Protein AF-X1MWF2-F1 (afdb_monomer_lite)

Foldseek 3Di:
DDDPDDDDDPDPLLQDAWDWDDDPQFIKIKGFQLQDDDPQWDDDAQGITIHTDRDPVVVVVVVVVRVNSNVVSVVCVVVVHDNHPNGHRDDPPPPDDDD

Organism: NCBI:txid412755

Radius of gyration: 17.35 Å; chains: 1; bounding box: 39×50×50 Å

Sequence (99 aa):
MLNRKRYTSYYSPQRVFTYLRMQKTGIRVLIFNNGKKMDGVRNQQPKWGIFRISSEKDLNQSENIWKRSLELIRESIRNNENTGWYAKIEEEEIEGNSD

Structure (mmCIF, N/CA/C/O backbone):
data_AF-X1MWF2-F1
#
_entry.id   AF-X1MWF2-F1
#
loop_
_atom_site.group_PDB
_atom_site.id
_atom_site.type_symbol
_atom_site.label_atom_id
_atom_site.label_alt_id
_atom_site.label_comp_id
_atom_site.label_asym_id
_atom_site.label_entity_id
_atom_site.label_seq_id
_atom_site.pdbx_PDB_ins_code
_atom_site.Cartn_x
_atom_site.Cartn_y
_atom_site.Cartn_z
_atom_site.occupancy
_atom_site.B_iso_or_equiv
_atom_site.auth_seq_id
_atom_site.auth_comp_id
_atom_site.auth_asym_id
_atom_site.auth_atom_id
_atom_site.pdbx_PDB_model_num
ATOM 1 N N . MET A 1 1 ? 19.719 -30.604 22.598 1.00 39.72 1 MET A N 1
ATOM 2 C CA . MET A 1 1 ? 19.449 -30.573 21.142 1.00 39.72 1 MET A CA 1
ATOM 3 C C . MET A 1 1 ? 18.369 -29.535 20.861 1.00 39.72 1 MET A C 1
ATOM 5 O O . MET A 1 1 ? 17.242 -29.735 21.290 1.00 39.72 1 MET A O 1
ATOM 9 N N . LEU A 1 2 ? 18.696 -28.411 20.209 1.00 44.47 2 LEU A N 1
ATOM 10 C CA . LEU A 1 2 ? 17.683 -27.437 19.780 1.00 44.47 2 LEU A CA 1
ATOM 11 C C . LEU A 1 2 ? 17.036 -27.905 18.473 1.00 44.47 2 LEU A C 1
ATOM 13 O O . LEU A 1 2 ? 17.708 -28.047 17.452 1.00 44.47 2 LEU A O 1
ATOM 17 N N . ASN A 1 3 ? 15.725 -28.113 18.513 1.00 53.81 3 ASN A N 1
ATOM 18 C CA . ASN A 1 3 ? 14.911 -28.475 17.362 1.00 53.81 3 ASN A CA 1
ATOM 19 C C . ASN A 1 3 ? 14.779 -27.249 16.430 1.00 53.81 3 ASN A C 1
ATOM 21 O O . ASN A 1 3 ? 13.910 -26.397 16.625 1.00 53.81 3 ASN A O 1
ATOM 25 N N . ARG A 1 4 ? 15.686 -27.101 15.450 1.00 53.22 4 ARG A N 1
ATOM 26 C CA . ARG A 1 4 ? 15.603 -26.045 14.425 1.00 53.22 4 ARG A CA 1
ATOM 27 C C . ARG A 1 4 ? 14.427 -26.349 13.494 1.00 53.22 4 ARG A C 1
ATOM 29 O O . ARG A 1 4 ? 14.580 -27.079 12.517 1.00 53.22 4 ARG A O 1
ATOM 36 N N . LYS A 1 5 ? 13.259 -25.761 13.768 1.00 54.38 5 LYS A N 1
ATOM 37 C CA . LYS A 1 5 ? 12.175 -25.677 12.780 1.00 54.38 5 LYS A CA 1
ATOM 38 C C . LYS A 1 5 ? 12.706 -24.916 11.560 1.00 54.38 5 LYS A C 1
ATOM 40 O O . LYS A 1 5 ? 12.992 -23.726 11.658 1.00 54.38 5 LYS A O 1
ATOM 45 N N . ARG A 1 6 ? 12.878 -25.601 10.426 1.00 52.25 6 ARG A N 1
ATOM 46 C CA . ARG A 1 6 ? 13.172 -24.947 9.144 1.00 52.25 6 ARG A CA 1
ATOM 47 C C . ARG A 1 6 ? 11.875 -24.311 8.654 1.00 52.25 6 ARG A C 1
ATOM 49 O O . ARG A 1 6 ? 10.944 -25.024 8.301 1.00 52.25 6 ARG A O 1
ATOM 56 N N . TYR A 1 7 ? 11.805 -22.986 8.679 1.00 48.12 7 TYR A N 1
ATOM 57 C CA . TYR A 1 7 ? 10.757 -22.249 7.984 1.00 48.12 7 TYR A CA 1
ATOM 58 C C . TYR A 1 7 ? 11.231 -21.987 6.556 1.00 48.12 7 TYR A C 1
ATOM 60 O O . TYR A 1 7 ? 12.209 -21.273 6.354 1.00 48.12 7 TYR A O 1
ATOM 68 N N . THR A 1 8 ? 10.539 -22.560 5.575 1.00 39.06 8 THR A N 1
ATOM 69 C CA . THR A 1 8 ? 10.631 -22.111 4.184 1.00 39.06 8 THR A CA 1
ATOM 70 C C . THR A 1 8 ? 9.508 -21.108 3.971 1.00 39.06 8 THR A C 1
ATOM 72 O O . THR A 1 8 ? 8.359 -21.488 3.761 1.00 39.06 8 THR A O 1
ATOM 75 N N . SER A 1 9 ? 9.810 -19.817 4.084 1.00 47.25 9 SER A N 1
ATOM 76 C CA . SER A 1 9 ? 8.894 -18.760 3.666 1.00 47.25 9 SER A CA 1
ATOM 77 C C . SER A 1 9 ? 9.142 -18.442 2.194 1.00 47.25 9 SER A C 1
ATOM 79 O O . SER A 1 9 ? 10.187 -17.907 1.831 1.00 47.25 9 SER A O 1
ATOM 81 N N . TYR A 1 10 ? 8.164 -18.740 1.337 1.00 38.78 10 TYR A N 1
ATOM 82 C CA . TYR A 1 10 ? 8.119 -18.197 -0.020 1.00 38.78 10 TYR A CA 1
ATOM 83 C C . TYR A 1 10 ? 7.698 -16.727 0.065 1.00 38.78 10 TYR A C 1
ATOM 85 O O . TYR A 1 10 ? 6.526 -16.380 -0.045 1.00 38.78 10 TYR A O 1
ATOM 93 N N . TYR A 1 11 ? 8.665 -15.854 0.332 1.00 54.66 11 TYR A N 1
ATOM 94 C CA . TYR A 1 11 ? 8.487 -14.413 0.243 1.00 54.66 11 TYR A CA 1
ATOM 95 C C . TYR A 1 11 ? 8.845 -13.990 -1.181 1.00 54.66 11 TYR A C 1
ATOM 97 O O . TYR A 1 11 ? 10.010 -14.026 -1.566 1.00 54.66 11 TYR A O 1
ATOM 105 N N . SER A 1 12 ? 7.841 -13.636 -1.984 1.00 54.59 12 SER A N 1
ATOM 106 C CA . SER A 1 12 ? 8.058 -12.963 -3.266 1.00 54.59 12 SER A CA 1
ATOM 107 C C . SER A 1 12 ? 7.917 -11.459 -3.022 1.00 54.59 12 SER A C 1
ATOM 109 O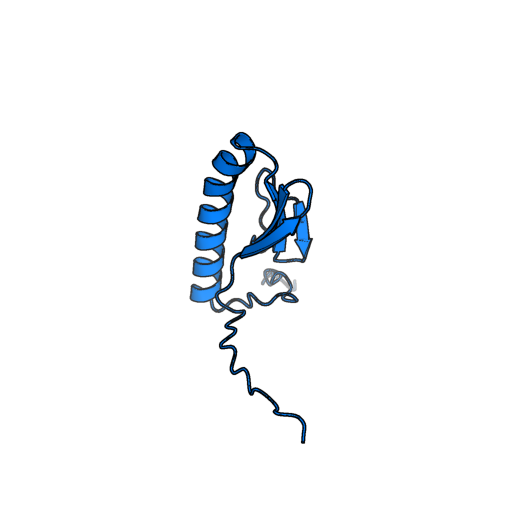 O . SER A 1 12 ? 6.799 -10.946 -3.111 1.00 54.59 12 SER A O 1
ATOM 111 N N . PRO A 1 13 ? 9.007 -10.731 -2.692 1.00 59.25 13 PRO A N 1
ATOM 112 C CA . PRO A 1 13 ? 8.951 -9.277 -2.510 1.00 59.25 13 PRO A CA 1
ATOM 113 C C . PRO A 1 13 ? 8.385 -8.580 -3.746 1.00 59.25 13 PRO A C 1
ATOM 115 O O . PRO A 1 13 ? 7.802 -7.511 -3.623 1.00 59.25 13 PRO A O 1
ATOM 118 N N . GLN A 1 14 ? 8.490 -9.226 -4.912 1.00 59.66 14 GLN A N 1
ATOM 119 C CA . GLN A 1 14 ? 7.992 -8.707 -6.174 1.00 59.66 14 GLN A CA 1
ATOM 120 C C . GLN A 1 14 ? 6.468 -8.543 -6.233 1.00 59.66 14 GLN A C 1
ATOM 122 O O . GLN A 1 14 ? 5.979 -7.784 -7.061 1.00 59.66 14 GLN A O 1
ATOM 127 N N . ARG A 1 15 ? 5.711 -9.256 -5.386 1.00 72.88 15 ARG A N 1
ATOM 128 C CA . ARG A 1 15 ? 4.239 -9.317 -5.451 1.00 72.88 15 ARG A CA 1
ATOM 129 C C . ARG A 1 15 ? 3.538 -8.758 -4.218 1.00 72.88 15 ARG A C 1
ATOM 131 O O . ARG A 1 15 ? 2.310 -8.795 -4.149 1.00 72.88 15 ARG A O 1
ATOM 138 N N . VAL A 1 16 ? 4.290 -8.265 -3.237 1.00 84.44 16 VAL A N 1
ATOM 139 C CA . VAL A 1 16 ? 3.690 -7.676 -2.040 1.00 84.44 16 VAL A CA 1
ATOM 140 C C . VAL A 1 16 ? 3.334 -6.227 -2.322 1.00 84.44 16 VAL A C 1
ATOM 142 O O . VAL A 1 16 ? 4.192 -5.440 -2.695 1.00 84.44 16 VAL A O 1
ATOM 145 N N . PHE A 1 17 ? 2.075 -5.867 -2.088 1.00 89.19 17 PHE A N 1
ATOM 146 C CA . PHE A 1 17 ? 1.606 -4.488 -2.222 1.00 89.19 17 PHE A CA 1
ATOM 147 C C . PHE A 1 17 ? 1.190 -3.867 -0.889 1.00 89.19 17 PHE A C 1
ATOM 149 O O . PHE A 1 17 ? 1.018 -2.658 -0.814 1.00 89.19 17 PHE A O 1
ATOM 156 N N . THR A 1 18 ? 1.057 -4.647 0.190 1.00 92.69 18 THR A N 1
ATOM 157 C CA . THR A 1 18 ? 0.693 -4.103 1.503 1.00 92.69 18 THR A CA 1
ATOM 158 C C . THR A 1 18 ? 1.227 -4.934 2.673 1.00 92.69 18 THR A C 1
ATOM 160 O O . THR A 1 18 ? 1.349 -6.153 2.575 1.00 92.69 18 THR A O 1
ATOM 163 N N . TYR A 1 19 ? 1.515 -4.269 3.796 1.00 92.44 19 TYR A N 1
ATOM 164 C CA . TYR A 1 19 ? 1.754 -4.886 5.100 1.00 92.44 19 TYR A CA 1
ATOM 165 C C . TYR A 1 19 ? 0.870 -4.234 6.154 1.00 92.44 19 TYR A C 1
ATOM 167 O O . TYR A 1 19 ? 0.781 -3.006 6.237 1.00 92.44 19 TYR A O 1
ATOM 175 N N . LEU A 1 20 ? 0.287 -5.062 7.016 1.00 93.44 20 LEU A N 1
ATOM 176 C CA . LEU A 1 20 ? -0.551 -4.627 8.126 1.00 93.44 20 LEU A CA 1
ATOM 177 C C . LEU A 1 20 ? 0.191 -4.843 9.441 1.00 93.44 20 LEU A C 1
ATOM 179 O O . LEU A 1 20 ? 0.685 -5.935 9.720 1.00 93.44 20 LEU A O 1
ATOM 183 N N . ARG A 1 21 ? 0.247 -3.806 10.274 1.00 93.38 21 ARG A N 1
ATOM 184 C CA . ARG A 1 21 ? 0.731 -3.905 11.651 1.00 93.38 21 ARG A CA 1
ATOM 185 C C . ARG A 1 21 ? -0.357 -3.430 12.601 1.00 93.38 21 ARG A C 1
ATOM 187 O O . ARG A 1 21 ? -0.633 -2.233 12.677 1.00 93.38 21 ARG A O 1
ATOM 194 N N . MET A 1 22 ? -0.923 -4.365 13.357 1.00 94.31 22 MET A N 1
ATOM 195 C CA . MET A 1 22 ? -1.854 -4.062 14.445 1.00 94.31 22 MET A CA 1
ATOM 196 C C . MET A 1 22 ? -1.136 -3.263 15.541 1.00 94.31 22 MET A C 1
ATOM 198 O O . MET A 1 22 ? -0.001 -3.572 15.914 1.00 94.31 22 MET A O 1
ATOM 202 N N . GLN A 1 23 ? -1.782 -2.221 16.054 1.00 92.81 23 GLN A N 1
ATOM 203 C CA . GLN A 1 23 ? -1.304 -1.388 17.155 1.00 92.81 23 GLN A CA 1
ATOM 204 C C . GLN A 1 23 ? -2.455 -1.116 18.131 1.00 92.81 23 GLN A C 1
ATOM 206 O O . GLN A 1 23 ? -3.622 -1.255 17.778 1.00 92.81 23 GLN A O 1
ATOM 211 N N . LYS A 1 24 ? -2.133 -0.681 19.358 1.00 92.50 24 LYS A N 1
ATOM 212 C CA . LYS A 1 24 ? -3.134 -0.414 20.412 1.00 92.50 24 LYS A CA 1
ATOM 213 C C . LYS A 1 24 ? -4.271 0.512 19.961 1.00 92.50 24 LYS A C 1
ATOM 215 O O . LYS A 1 24 ? -5.39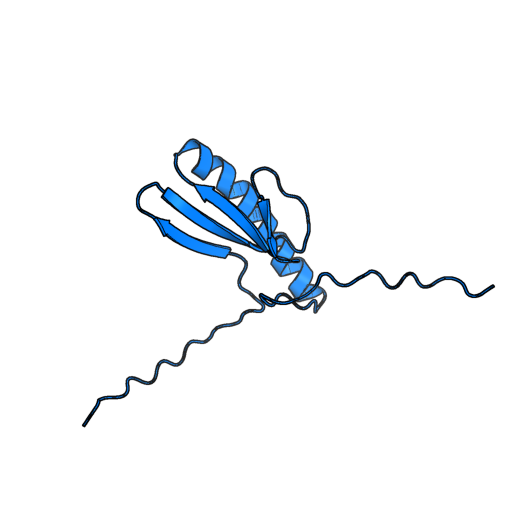2 0.361 20.416 1.00 92.50 24 LYS A O 1
ATOM 220 N N . THR A 1 25 ? -3.972 1.468 19.087 1.00 93.38 25 THR A N 1
ATOM 221 C CA . THR A 1 25 ? -4.901 2.521 18.655 1.00 93.38 25 THR A CA 1
ATOM 222 C C . THR A 1 25 ? -5.332 2.375 17.191 1.00 93.38 25 THR A C 1
ATOM 224 O O . THR A 1 25 ? -5.636 3.380 16.554 1.00 93.38 25 THR A O 1
ATOM 227 N N . GLY A 1 26 ? -5.206 1.191 16.578 1.00 95.19 26 GLY A N 1
ATOM 228 C CA . GLY A 1 26 ? -5.562 0.963 15.166 1.00 95.19 26 GLY A CA 1
ATOM 229 C C . GLY A 1 26 ? -4.514 0.194 14.359 1.00 95.19 26 GLY A C 1
ATOM 230 O O . GLY A 1 26 ? -3.583 -0.393 14.908 1.00 95.19 26 GLY A O 1
ATOM 231 N N . ILE A 1 27 ? -4.652 0.205 13.035 1.00 97.00 27 ILE A N 1
ATOM 232 C CA . ILE A 1 27 ? -3.815 -0.556 12.101 1.00 97.00 27 ILE A CA 1
ATOM 233 C C . ILE A 1 27 ? -2.905 0.407 11.344 1.00 97.00 27 ILE A C 1
ATOM 235 O O . ILE A 1 27 ? -3.368 1.337 10.685 1.00 97.00 27 ILE A O 1
ATOM 239 N N . ARG A 1 28 ? -1.592 0.182 11.421 1.00 96.19 28 ARG A N 1
ATOM 240 C CA . ARG A 1 28 ? -0.607 0.861 10.573 1.00 96.19 28 ARG A CA 1
ATOM 241 C C . ARG A 1 28 ? -0.465 0.067 9.284 1.00 96.19 28 ARG A C 1
ATOM 243 O O . ARG A 1 28 ? -0.038 -1.088 9.332 1.00 96.19 28 ARG A O 1
ATOM 250 N N . VAL A 1 29 ? -0.779 0.694 8.158 1.00 96.56 29 VAL A N 1
ATOM 251 C CA . VAL A 1 29 ? -0.704 0.063 6.841 1.00 96.56 29 VAL A CA 1
ATOM 252 C C . VAL A 1 29 ? 0.463 0.650 6.073 1.00 96.56 29 VAL A C 1
ATOM 254 O O . VAL A 1 29 ? 0.575 1.861 5.912 1.00 96.56 29 VAL A O 1
ATOM 257 N N . LEU A 1 30 ? 1.348 -0.224 5.622 1.00 95.94 30 LEU A N 1
ATOM 258 C CA . LEU A 1 30 ? 2.405 0.089 4.677 1.00 95.94 30 LEU A CA 1
ATOM 259 C C . LEU A 1 30 ? 1.951 -0.399 3.303 1.00 95.94 30 LEU A C 1
ATOM 261 O O . LEU A 1 30 ? 1.398 -1.495 3.208 1.00 95.94 30 LEU A O 1
ATOM 265 N N . ILE A 1 31 ? 2.141 0.401 2.262 1.00 96.25 31 ILE A N 1
ATOM 266 C CA . ILE A 1 31 ? 1.542 0.138 0.958 1.00 96.25 31 ILE A CA 1
ATOM 267 C C . ILE A 1 31 ? 2.475 0.514 -0.189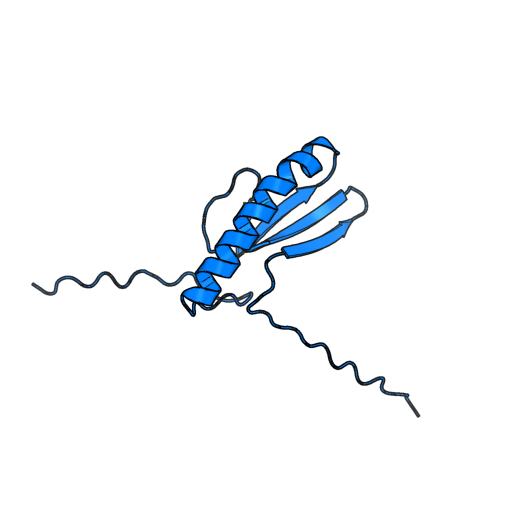 1.00 96.25 31 ILE A C 1
ATOM 269 O O . ILE A 1 31 ? 3.206 1.498 -0.098 1.00 96.25 31 ILE A O 1
ATOM 273 N N . PHE A 1 32 ? 2.455 -0.273 -1.260 1.00 95.88 32 PHE A N 1
ATOM 274 C CA . PHE A 1 32 ? 3.185 0.017 -2.485 1.00 95.88 32 PHE A CA 1
ATOM 275 C C . PHE A 1 32 ? 2.460 1.126 -3.250 1.00 95.88 32 PHE A C 1
ATOM 277 O O . PHE A 1 32 ? 1.302 0.957 -3.636 1.00 95.88 32 PHE A O 1
ATOM 284 N N . ASN A 1 33 ? 3.124 2.259 -3.455 1.00 96.50 33 ASN A N 1
ATOM 285 C CA . ASN A 1 33 ? 2.595 3.390 -4.221 1.00 96.50 33 ASN A CA 1
ATOM 286 C C . ASN A 1 33 ? 3.464 3.736 -5.437 1.00 96.50 33 ASN A C 1
ATOM 288 O O . ASN A 1 33 ? 3.111 4.647 -6.178 1.00 96.50 33 ASN A O 1
ATOM 292 N N . ASN A 1 34 ? 4.584 3.033 -5.644 1.00 94.88 34 ASN A N 1
ATOM 293 C CA . ASN A 1 34 ? 5.538 3.280 -6.731 1.00 94.88 34 ASN A CA 1
ATOM 294 C C . ASN A 1 34 ? 5.928 4.767 -6.876 1.00 94.88 34 ASN A C 1
ATOM 296 O O . ASN A 1 34 ? 5.995 5.292 -7.980 1.00 94.88 34 ASN A O 1
ATOM 300 N N . GLY A 1 35 ? 6.065 5.488 -5.756 1.00 93.75 35 GLY A N 1
ATOM 301 C CA . GLY A 1 35 ? 6.367 6.924 -5.755 1.00 93.75 35 GLY A CA 1
ATOM 302 C C . GLY A 1 35 ? 5.196 7.841 -6.119 1.00 93.75 35 GLY A C 1
ATOM 303 O O . GLY A 1 35 ? 5.302 9.057 -5.970 1.00 93.75 35 GLY A O 1
ATOM 304 N N . LYS A 1 36 ? 4.049 7.290 -6.531 1.00 94.62 36 LYS A N 1
ATOM 305 C CA . LYS A 1 36 ? 2.857 8.065 -6.878 1.00 94.62 36 LYS A CA 1
ATOM 306 C C . LYS A 1 36 ? 2.178 8.588 -5.604 1.00 94.62 36 LYS A C 1
ATOM 308 O O . LYS A 1 36 ? 2.034 7.882 -4.599 1.00 94.62 36 LYS A O 1
ATOM 313 N N . LYS A 1 37 ? 1.745 9.852 -5.641 1.00 94.50 37 LYS A N 1
ATOM 314 C CA . LYS A 1 37 ? 0.961 10.468 -4.562 1.00 94.50 37 LYS A CA 1
ATOM 315 C C . LYS A 1 37 ? -0.426 9.822 -4.508 1.00 94.50 37 LYS A C 1
ATOM 317 O O . LYS A 1 37 ? -1.056 9.618 -5.541 1.00 94.50 37 LYS A O 1
ATOM 322 N N . MET A 1 38 ? -0.892 9.508 -3.303 1.00 95.19 38 MET A N 1
ATOM 323 C CA . MET A 1 38 ? -2.214 8.932 -3.056 1.00 95.19 38 MET A CA 1
ATOM 324 C C . MET A 1 38 ? -2.849 9.641 -1.861 1.00 95.19 38 MET A C 1
ATOM 326 O O . MET A 1 38 ? -2.175 9.882 -0.856 1.00 95.19 38 MET A O 1
ATOM 330 N N . ASP A 1 39 ? -4.133 9.972 -1.960 1.00 94.19 39 ASP A N 1
ATOM 331 C CA . ASP A 1 39 ? -4.842 10.667 -0.886 1.00 94.19 39 ASP A CA 1
ATOM 332 C C . ASP A 1 39 ? -4.864 9.825 0.394 1.0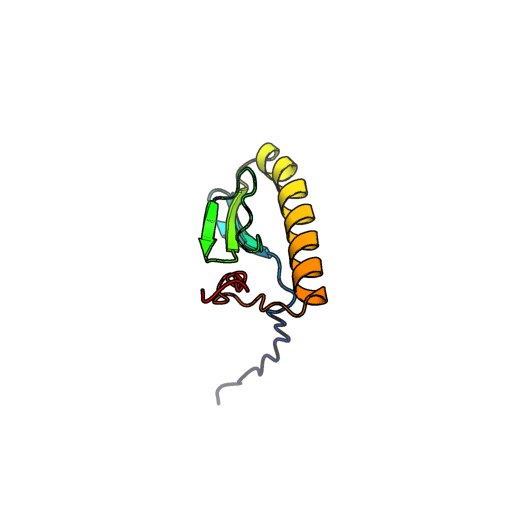0 94.19 39 ASP A C 1
ATOM 334 O O . ASP A 1 39 ? -5.096 8.617 0.371 1.00 94.19 39 ASP A O 1
ATOM 338 N N . GLY A 1 40 ? -4.561 10.463 1.527 1.00 94.31 40 GLY A N 1
ATOM 339 C CA . GLY A 1 40 ? -4.456 9.793 2.827 1.00 94.31 40 GLY A CA 1
ATOM 340 C C . GLY A 1 40 ? -3.183 8.960 3.034 1.00 94.31 40 GLY A C 1
ATOM 341 O O . GLY A 1 40 ? -2.982 8.435 4.129 1.00 94.31 40 GLY A O 1
ATOM 342 N N . VAL A 1 41 ? -2.294 8.867 2.038 1.00 97.12 41 VAL A N 1
ATOM 343 C CA . VAL A 1 41 ? -1.039 8.109 2.123 1.00 97.12 41 VAL A CA 1
ATOM 344 C C . VAL A 1 41 ? 0.154 9.058 2.192 1.00 97.12 41 VAL A C 1
ATOM 346 O O . VAL A 1 41 ? 0.385 9.882 1.309 1.00 97.12 41 VAL A O 1
ATOM 349 N N . ARG A 1 42 ? 0.974 8.911 3.234 1.00 96.94 42 ARG A N 1
ATOM 350 C CA . ARG A 1 42 ? 2.250 9.623 3.370 1.00 96.94 42 ARG A CA 1
ATOM 351 C C . ARG A 1 42 ? 3.382 8.773 2.806 1.00 96.94 42 ARG A C 1
ATOM 353 O O . ARG A 1 42 ? 3.493 7.608 3.169 1.00 96.94 42 ARG A O 1
ATOM 360 N N . ASN A 1 43 ? 4.264 9.343 1.991 1.00 94.19 43 ASN A N 1
ATOM 361 C CA . ASN A 1 43 ? 5.415 8.600 1.476 1.00 94.19 43 ASN A CA 1
ATOM 362 C C . ASN A 1 43 ? 6.392 8.227 2.613 1.00 94.19 43 ASN A C 1
ATOM 364 O O . ASN A 1 43 ? 6.644 9.041 3.504 1.00 94.19 43 ASN A O 1
ATOM 368 N N . GLN A 1 44 ? 6.918 6.999 2.611 1.00 92.31 44 GLN A N 1
ATOM 369 C CA . GLN A 1 44 ? 7.860 6.496 3.625 1.00 92.31 44 GLN A CA 1
ATOM 370 C C . GLN A 1 44 ? 9.185 5.998 3.022 1.00 92.31 44 GLN A C 1
ATOM 372 O O . GLN A 1 44 ? 10.221 6.093 3.678 1.00 92.31 44 GLN A O 1
ATOM 377 N N . GLN A 1 45 ? 9.148 5.445 1.814 1.00 91.25 45 GLN A N 1
ATOM 378 C CA . GLN A 1 45 ? 10.288 5.003 1.004 1.00 91.25 45 GLN A CA 1
ATOM 379 C C . GLN A 1 45 ? 9.996 5.370 -0.460 1.00 91.25 45 GLN A C 1
ATOM 381 O O . GLN A 1 45 ? 8.846 5.694 -0.759 1.00 91.25 45 GLN A O 1
ATOM 386 N N . PRO A 1 46 ? 10.971 5.296 -1.387 1.00 93.12 46 PRO A N 1
ATOM 387 C CA . PRO A 1 46 ? 10.756 5.721 -2.771 1.00 93.12 46 PRO A CA 1
ATOM 388 C C . PRO A 1 46 ? 9.503 5.109 -3.413 1.00 93.12 46 PRO A C 1
ATOM 390 O O . PRO A 1 46 ? 8.684 5.843 -3.951 1.00 93.12 46 PRO A O 1
ATOM 393 N N . LYS A 1 47 ? 9.293 3.793 -3.266 1.00 94.75 47 LYS A N 1
ATOM 394 C CA . LYS A 1 47 ? 8.121 3.080 -3.809 1.00 94.75 47 LYS A CA 1
ATOM 395 C C . LYS A 1 47 ? 7.051 2.708 -2.765 1.00 94.75 47 LYS A C 1
ATOM 397 O O . LYS A 1 47 ? 6.116 1.973 -3.097 1.00 94.75 47 LYS A O 1
ATOM 402 N N . TRP A 1 48 ? 7.175 3.187 -1.518 1.00 95.25 48 TRP A N 1
ATOM 403 C CA . TRP A 1 48 ? 6.270 2.796 -0.429 1.00 95.25 48 TRP A CA 1
ATOM 404 C C . TRP A 1 48 ? 5.741 3.964 0.395 1.00 95.25 48 TRP A C 1
ATOM 406 O O . TRP A 1 48 ? 6.492 4.793 0.911 1.00 95.25 48 TRP A O 1
ATOM 416 N N . GLY A 1 49 ? 4.434 3.938 0.638 1.00 96.38 49 GLY A N 1
ATOM 417 C CA . GLY A 1 49 ? 3.720 4.871 1.494 1.00 96.38 49 GLY A CA 1
ATOM 418 C C . GLY A 1 49 ? 3.118 4.215 2.734 1.00 96.38 49 GLY A C 1
ATOM 419 O O .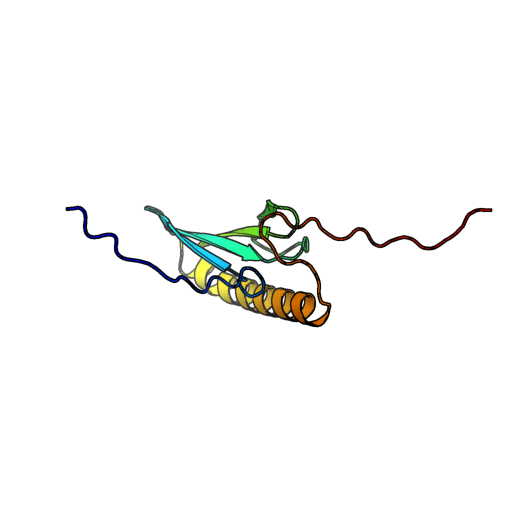 GLY A 1 49 ? 3.096 2.996 2.889 1.00 96.38 49 GLY A O 1
ATOM 420 N N . ILE A 1 50 ? 2.611 5.046 3.636 1.00 97.19 50 ILE A N 1
ATOM 421 C CA . ILE A 1 50 ? 1.951 4.655 4.875 1.00 97.19 50 ILE A CA 1
ATOM 422 C C . ILE A 1 50 ? 0.642 5.412 5.073 1.00 97.19 50 ILE A C 1
ATOM 424 O O . ILE A 1 50 ? 0.589 6.626 4.888 1.00 97.19 50 ILE A O 1
ATOM 428 N N . PHE A 1 51 ? -0.368 4.708 5.577 1.00 97.38 51 PHE A N 1
ATOM 429 C CA . PHE A 1 51 ? -1.558 5.303 6.180 1.00 97.38 51 PHE A CA 1
ATOM 430 C C . PHE A 1 51 ? -1.980 4.534 7.443 1.00 97.38 51 PHE A C 1
ATOM 432 O O . PHE A 1 51 ? -1.341 3.556 7.855 1.00 97.38 51 PHE A O 1
ATOM 439 N N . ARG A 1 52 ? -3.033 5.012 8.108 1.00 97.19 52 ARG A N 1
ATOM 440 C CA . ARG A 1 52 ? -3.548 4.437 9.351 1.00 97.19 52 ARG A CA 1
ATOM 441 C C . ARG A 1 52 ? -5.053 4.215 9.256 1.00 97.19 52 ARG A C 1
ATOM 443 O O . ARG A 1 52 ? -5.758 5.092 8.782 1.00 97.19 52 ARG A O 1
ATOM 450 N N . ILE A 1 53 ? -5.519 3.083 9.777 1.00 97.19 53 ILE A N 1
ATOM 451 C CA . ILE A 1 53 ? -6.941 2.787 9.974 1.00 97.19 53 ILE A CA 1
ATOM 452 C C . ILE A 1 53 ? -7.214 2.825 11.479 1.00 97.19 53 ILE A C 1
ATOM 454 O O . ILE A 1 53 ? -6.700 1.976 12.212 1.00 97.19 53 ILE A O 1
ATOM 458 N N . SER A 1 54 ? -7.963 3.823 11.951 1.00 96.62 54 SER A N 1
ATOM 459 C CA . SER A 1 54 ? -8.334 3.971 13.373 1.00 96.62 54 SER A CA 1
ATOM 460 C C . SER A 1 54 ? -9.848 4.004 13.591 1.00 96.62 54 SER A C 1
ATOM 462 O O . SER A 1 54 ? -10.298 3.932 14.731 1.00 96.62 54 SER A O 1
ATOM 464 N N . SER A 1 55 ? -10.624 4.109 12.514 1.00 96.44 55 SER A N 1
ATOM 465 C CA . SER A 1 55 ? -12.083 4.162 12.522 1.00 96.44 55 SER A CA 1
ATOM 466 C C . SER A 1 55 ? -12.676 3.418 11.323 1.00 96.44 55 SER A C 1
ATOM 468 O O . SER A 1 55 ? -11.979 3.103 10.357 1.00 96.44 55 SER A O 1
ATOM 470 N N . GLU A 1 56 ? -13.984 3.176 11.361 1.00 94.88 56 GLU A N 1
ATOM 471 C CA . GLU A 1 56 ? -14.731 2.602 10.236 1.00 94.88 56 GLU A CA 1
ATOM 472 C C . GLU A 1 56 ? -14.702 3.506 8.992 1.00 94.88 56 GLU A C 1
ATOM 474 O O . GLU A 1 56 ? -14.578 3.026 7.868 1.00 94.88 56 GLU A O 1
ATOM 479 N N . LYS A 1 57 ? -14.703 4.831 9.182 1.00 93.88 57 LYS A N 1
ATOM 480 C CA . LYS A 1 57 ? -14.526 5.788 8.083 1.00 93.88 57 LYS A CA 1
ATOM 481 C C . LYS A 1 57 ? -13.176 5.596 7.382 1.00 93.88 57 LYS A C 1
ATOM 483 O O . LYS A 1 57 ? -13.133 5.590 6.154 1.00 93.88 57 LYS A O 1
ATOM 488 N N . ASP A 1 58 ? -12.097 5.406 8.144 1.00 95.06 58 ASP A N 1
ATOM 489 C CA . ASP A 1 58 ? -10.766 5.152 7.576 1.00 95.06 58 ASP A CA 1
ATOM 490 C C . ASP A 1 58 ? -10.728 3.808 6.836 1.00 95.06 58 ASP A C 1
ATOM 492 O O . ASP A 1 58 ? -10.072 3.684 5.802 1.00 95.06 58 ASP A O 1
ATOM 496 N N . LEU A 1 59 ? -11.446 2.801 7.349 1.00 92.75 59 LEU A N 1
ATOM 497 C CA . LEU A 1 59 ? -11.566 1.499 6.697 1.00 92.75 59 LEU A CA 1
ATOM 498 C C . LEU A 1 59 ? -12.245 1.637 5.328 1.00 92.75 59 LEU A C 1
ATOM 500 O O . LEU A 1 59 ? -11.712 1.139 4.339 1.00 92.75 59 LEU A O 1
ATOM 504 N N . ASN A 1 60 ? -13.341 2.391 5.240 1.00 91.94 60 ASN A N 1
ATOM 505 C CA . ASN A 1 60 ? -14.025 2.648 3.968 1.00 91.94 60 ASN A CA 1
ATOM 506 C C . ASN A 1 60 ? -13.121 3.392 2.968 1.00 91.94 60 ASN A C 1
ATOM 508 O O . ASN A 1 60 ? -13.120 3.094 1.777 1.00 91.94 60 ASN A O 1
ATOM 512 N N . GLN A 1 61 ? -12.290 4.324 3.442 1.00 91.56 61 GLN A N 1
ATOM 513 C CA . GLN A 1 61 ? -11.308 5.011 2.592 1.00 91.56 61 GLN A CA 1
ATOM 514 C C . GLN A 1 61 ? -10.159 4.091 2.146 1.00 91.56 61 GLN A C 1
ATOM 516 O O . GLN A 1 61 ? -9.627 4.248 1.044 1.00 91.56 61 GLN A O 1
ATOM 521 N N . SER A 1 62 ? -9.787 3.112 2.976 1.00 94.50 62 SER A N 1
ATOM 522 C CA . SER A 1 62 ? -8.671 2.201 2.704 1.00 94.50 62 SER A CA 1
ATOM 523 C C . SER A 1 62 ? -8.902 1.279 1.506 1.00 94.50 62 SER A C 1
ATOM 525 O O . SER A 1 62 ? -7.935 0.881 0.856 1.00 94.50 62 SER A O 1
ATOM 527 N N . GLU A 1 63 ? -10.159 0.994 1.153 1.00 93.38 63 GLU A N 1
ATOM 528 C CA . GLU A 1 63 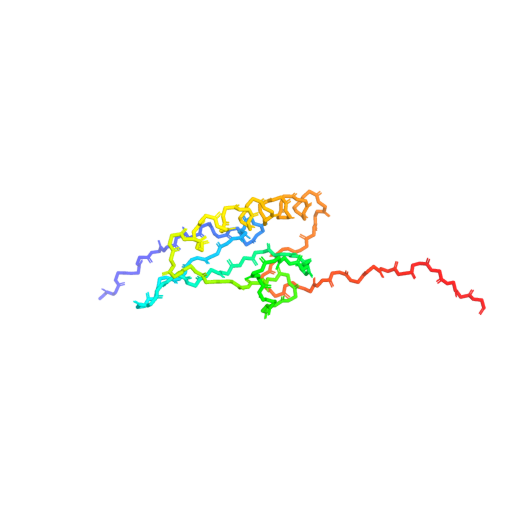? -10.491 0.135 0.014 1.00 93.38 63 GLU A CA 1
ATOM 529 C C . GLU A 1 63 ? -9.952 0.707 -1.307 1.00 93.38 63 GLU A C 1
ATOM 531 O O . GLU A 1 63 ? -9.294 0.001 -2.074 1.00 93.38 63 GLU A O 1
ATOM 536 N N . ASN A 1 64 ? -10.160 2.005 -1.547 1.00 94.69 64 ASN A N 1
ATOM 537 C CA . ASN A 1 64 ? -9.669 2.681 -2.751 1.00 94.69 64 ASN A CA 1
ATOM 538 C C . ASN A 1 64 ? -8.135 2.733 -2.784 1.00 94.69 64 ASN A C 1
ATOM 540 O O . ASN A 1 64 ? -7.523 2.535 -3.835 1.00 94.69 64 ASN A O 1
ATOM 544 N N . ILE A 1 65 ? -7.508 2.931 -1.623 1.00 96.75 65 ILE A N 1
ATOM 545 C CA . ILE A 1 65 ? -6.051 2.929 -1.467 1.00 96.75 65 ILE A CA 1
ATOM 546 C C . ILE A 1 65 ? -5.473 1.540 -1.805 1.00 96.75 65 ILE A C 1
ATOM 548 O O . ILE A 1 65 ? -4.504 1.440 -2.560 1.00 96.75 65 ILE A O 1
ATOM 552 N N . TRP A 1 66 ? -6.085 0.454 -1.322 1.00 95.50 66 TRP A N 1
ATOM 553 C CA . TRP A 1 66 ? -5.650 -0.910 -1.644 1.00 95.50 66 TRP A CA 1
ATOM 554 C C . TRP A 1 66 ? -5.881 -1.291 -3.100 1.00 95.50 66 TRP A C 1
ATOM 556 O O . TRP A 1 66 ? -4.977 -1.866 -3.708 1.00 95.50 66 TRP A O 1
ATOM 566 N N . LYS A 1 67 ? -7.040 -0.948 -3.675 1.00 95.31 67 LYS A N 1
ATOM 567 C CA . LYS A 1 67 ? -7.319 -1.163 -5.104 1.00 95.31 67 LYS A CA 1
ATOM 568 C C . LYS A 1 67 ? -6.249 -0.501 -5.965 1.00 95.31 67 LYS A C 1
ATOM 570 O O . LYS A 1 67 ? -5.631 -1.166 -6.794 1.00 95.31 67 LYS A O 1
ATOM 575 N N . ARG A 1 68 ? -5.942 0.768 -5.683 1.00 96.25 68 ARG A N 1
ATOM 576 C CA . ARG A 1 68 ? -4.918 1.505 -6.420 1.00 96.25 68 ARG A CA 1
ATOM 577 C C . ARG A 1 68 ? -3.526 0.897 -6.258 1.00 96.25 68 ARG A C 1
ATOM 579 O O . ARG A 1 68 ? -2.805 0.750 -7.236 1.00 96.25 68 ARG A O 1
ATOM 586 N N . SER A 1 69 ? -3.139 0.500 -5.051 1.00 95.94 69 SER A N 1
ATOM 587 C CA . SER A 1 69 ? -1.846 -0.160 -4.833 1.00 95.94 69 SER A CA 1
ATOM 588 C C . SER A 1 69 ? -1.724 -1.497 -5.566 1.00 95.94 69 SER A C 1
ATOM 590 O O . SER A 1 69 ? -0.676 -1.796 -6.142 1.00 95.94 69 SER A O 1
ATOM 592 N N . LEU A 1 70 ? -2.806 -2.281 -5.599 1.00 94.75 70 LEU A N 1
ATOM 593 C CA . LEU A 1 70 ? -2.858 -3.539 -6.336 1.00 94.75 70 LEU A CA 1
ATOM 594 C C . LEU A 1 70 ? -2.713 -3.323 -7.851 1.00 94.75 70 LEU A C 1
ATOM 596 O O . LEU A 1 70 ? -2.070 -4.122 -8.530 1.00 94.75 70 LEU A O 1
ATOM 600 N N . GLU A 1 71 ? -3.298 -2.258 -8.395 1.00 95.44 71 GLU A N 1
ATOM 601 C CA . GLU A 1 71 ? -3.084 -1.873 -9.794 1.00 95.44 71 GLU A CA 1
ATOM 602 C C . GLU A 1 71 ? -1.618 -1.530 -10.057 1.00 95.44 71 GLU A C 1
ATOM 604 O O . GLU A 1 71 ? -1.038 -2.052 -11.006 1.00 95.44 71 GLU A O 1
ATOM 609 N N . LEU A 1 72 ? -1.015 -0.714 -9.188 1.00 95.38 72 LEU A N 1
ATOM 610 C CA . LEU A 1 72 ? 0.366 -0.260 -9.339 1.00 95.38 72 LEU A CA 1
ATOM 611 C C . LEU A 1 72 ? 1.362 -1.411 -9.269 1.00 95.38 72 LEU A C 1
ATOM 613 O O . LEU A 1 72 ? 2.245 -1.492 -10.114 1.00 95.38 72 LEU A O 1
ATOM 617 N N . ILE A 1 73 ? 1.212 -2.340 -8.319 1.00 94.44 73 ILE A N 1
ATOM 618 C CA . ILE A 1 73 ? 2.127 -3.485 -8.256 1.00 94.44 73 ILE A CA 1
ATOM 619 C C . ILE A 1 73 ? 1.999 -4.360 -9.509 1.00 94.44 73 ILE A C 1
ATOM 621 O O . ILE A 1 73 ? 2.993 -4.876 -10.008 1.00 94.44 73 ILE A O 1
ATOM 625 N N . ARG A 1 74 ? 0.782 -4.519 -10.051 1.00 93.69 74 ARG A N 1
ATOM 626 C CA . ARG A 1 74 ? 0.545 -5.303 -11.272 1.00 93.69 74 ARG A CA 1
ATOM 627 C C . ARG A 1 74 ? 1.147 -4.624 -12.495 1.00 93.69 74 ARG A C 1
ATOM 629 O O . ARG A 1 74 ? 1.693 -5.319 -13.343 1.00 93.69 74 ARG A O 1
ATOM 636 N N . GLU A 1 75 ? 1.031 -3.302 -12.587 1.00 94.56 75 GLU A N 1
ATOM 637 C CA . GLU A 1 75 ? 1.679 -2.479 -13.611 1.00 94.56 75 GLU A CA 1
ATOM 638 C C . GLU A 1 75 ? 3.199 -2.661 -13.557 1.00 94.56 75 GLU A C 1
ATOM 640 O O . GLU A 1 75 ? 3.777 -3.152 -14.522 1.00 94.56 75 GLU A O 1
ATOM 645 N N . SER A 1 76 ? 3.809 -2.435 -12.392 1.00 93.12 76 SER A N 1
ATOM 646 C CA . SER A 1 76 ? 5.251 -2.584 -12.192 1.00 93.12 76 SER A CA 1
ATOM 647 C C . SER A 1 76 ? 5.765 -3.992 -12.500 1.00 93.12 76 SER A C 1
ATOM 649 O O . SER A 1 76 ? 6.786 -4.144 -13.162 1.00 93.12 76 SER A O 1
ATOM 651 N N . ILE A 1 77 ? 5.045 -5.045 -12.087 1.00 90.81 77 ILE A N 1
ATOM 652 C CA . ILE A 1 77 ? 5.421 -6.432 -12.415 1.00 90.81 77 ILE A CA 1
ATOM 653 C C . ILE A 1 77 ? 5.378 -6.672 -13.929 1.00 90.81 77 ILE A C 1
ATOM 655 O O . ILE A 1 77 ? 6.277 -7.322 -14.459 1.00 90.81 77 ILE A O 1
ATOM 659 N N . ARG A 1 78 ? 4.345 -6.181 -14.633 1.00 92.56 78 ARG A N 1
ATOM 660 C CA . ARG A 1 78 ? 4.245 -6.331 -16.098 1.00 92.56 78 ARG A CA 1
ATOM 661 C C . ARG A 1 78 ? 5.374 -5.605 -16.823 1.00 92.56 78 ARG A C 1
ATOM 663 O O . ARG A 1 78 ? 5.849 -6.111 -17.832 1.00 92.56 78 ARG A O 1
ATOM 670 N N . ASN A 1 79 ? 5.805 -4.473 -16.281 1.00 92.50 79 ASN A N 1
ATOM 671 C CA . ASN A 1 79 ? 6.890 -3.658 -16.815 1.00 92.50 79 ASN A CA 1
ATOM 672 C C . ASN A 1 79 ? 8.286 -4.160 -16.398 1.00 92.50 79 ASN A C 1
ATOM 674 O O . ASN A 1 79 ? 9.283 -3.542 -16.750 1.00 92.50 79 ASN A O 1
ATOM 678 N N . ASN A 1 80 ? 8.376 -5.273 -15.657 1.00 89.56 80 ASN A N 1
ATOM 679 C CA . ASN A 1 80 ? 9.627 -5.801 -15.107 1.00 89.56 80 ASN A CA 1
ATOM 680 C C . ASN A 1 80 ? 10.383 -4.791 -14.207 1.00 89.56 80 ASN A C 1
ATOM 682 O O . ASN A 1 80 ? 11.604 -4.859 -14.069 1.00 89.56 80 ASN A O 1
ATOM 686 N N . GLU A 1 81 ? 9.649 -3.875 -13.567 1.00 90.19 81 GLU A N 1
ATOM 687 C CA . GLU A 1 81 ? 10.186 -2.879 -12.637 1.00 90.19 81 GLU A CA 1
ATOM 688 C C . GLU A 1 81 ? 10.597 -3.535 -11.313 1.00 90.19 81 GLU A C 1
ATOM 690 O O . GLU A 1 81 ? 9.969 -4.482 -10.818 1.00 90.19 81 GLU A O 1
ATOM 695 N N . ASN A 1 82 ? 11.617 -2.982 -10.655 1.00 89.75 82 ASN A N 1
ATOM 696 C CA . ASN A 1 82 ? 12.009 -3.463 -9.333 1.00 89.75 82 ASN A CA 1
ATOM 697 C C . ASN A 1 82 ? 11.025 -2.955 -8.267 1.00 89.75 82 ASN A C 1
ATOM 699 O O . ASN A 1 82 ? 10.978 -1.762 -7.968 1.00 89.75 82 ASN A O 1
ATOM 703 N N . THR A 1 83 ? 10.256 -3.854 -7.655 1.00 90.88 83 THR A N 1
ATOM 704 C CA . THR A 1 83 ? 9.240 -3.524 -6.634 1.00 90.88 83 THR A CA 1
ATOM 705 C C . THR A 1 83 ? 9.708 -3.796 -5.201 1.00 90.88 83 THR A C 1
ATOM 707 O O . THR A 1 83 ? 8.924 -3.755 -4.252 1.00 90.88 83 THR A O 1
ATOM 710 N N . GLY A 1 84 ? 11.003 -4.069 -5.018 1.00 87.50 84 GLY A N 1
ATOM 711 C CA . GLY A 1 84 ? 11.596 -4.345 -3.716 1.00 87.50 84 GLY A CA 1
ATOM 712 C C . GLY A 1 84 ? 11.460 -3.190 -2.718 1.00 87.50 84 GLY A C 1
ATOM 713 O O . GLY A 1 84 ? 11.281 -2.025 -3.067 1.00 87.50 84 GLY A O 1
ATOM 714 N N . TRP A 1 85 ? 11.600 -3.513 -1.432 1.00 83.50 85 TRP A N 1
ATOM 715 C CA . TRP A 1 85 ? 11.488 -2.541 -0.338 1.00 83.50 85 TRP A CA 1
ATOM 716 C C . TRP A 1 85 ? 12.455 -1.350 -0.466 1.00 83.50 85 TRP A C 1
ATOM 718 O O . TRP A 1 85 ? 12.079 -0.209 -0.212 1.00 83.50 85 TRP A O 1
ATOM 728 N N . TYR A 1 86 ? 13.686 -1.625 -0.901 1.00 83.88 86 TYR A N 1
ATOM 729 C CA . TYR A 1 86 ? 14.745 -0.631 -1.097 1.00 83.88 86 TYR A CA 1
ATOM 730 C C . TYR A 1 86 ? 14.892 -0.185 -2.558 1.00 83.88 86 TYR A C 1
ATOM 732 O O . TYR A 1 86 ? 15.885 0.455 -2.904 1.00 83.88 86 TYR A O 1
ATOM 740 N N . ALA A 1 87 ? 13.946 -0.548 -3.430 1.00 86.69 87 ALA A N 1
ATOM 741 C CA . ALA A 1 87 ? 13.984 -0.126 -4.820 1.00 86.69 87 ALA A CA 1
ATOM 742 C C . ALA A 1 87 ? 13.831 1.398 -4.909 1.00 86.69 87 ALA A C 1
ATOM 744 O O . ALA A 1 87 ? 12.971 1.994 -4.253 1.00 86.69 87 ALA A O 1
ATOM 745 N N . LYS A 1 88 ? 14.684 2.021 -5.722 1.00 87.38 88 LYS A N 1
ATOM 746 C CA . LYS A 1 88 ? 14.566 3.435 -6.083 1.00 87.38 88 LYS A CA 1
ATOM 747 C C . LYS A 1 88 ? 13.514 3.583 -7.175 1.00 87.38 88 LYS A C 1
ATOM 749 O O . LYS A 1 88 ? 13.266 2.631 -7.909 1.00 87.38 88 LYS A O 1
ATOM 754 N N . ILE A 1 89 ? 12.894 4.757 -7.256 1.00 85.44 89 ILE A N 1
ATOM 755 C CA . ILE A 1 89 ? 12.117 5.126 -8.442 1.00 85.44 89 ILE A CA 1
ATOM 756 C C . ILE A 1 89 ? 13.118 5.184 -9.597 1.00 85.44 89 ILE A C 1
ATOM 758 O O . ILE A 1 89 ? 14.198 5.748 -9.428 1.00 85.44 89 ILE A O 1
ATOM 762 N N . GLU A 1 90 ? 12.796 4.520 -10.700 1.00 80.31 90 GLU A N 1
ATOM 763 C CA . GLU A 1 90 ? 13.589 4.620 -11.920 1.00 80.31 90 GLU A CA 1
ATOM 764 C C . GLU A 1 90 ? 13.452 6.064 -12.419 1.00 80.31 90 GLU A C 1
ATOM 766 O O . GLU A 1 90 ? 12.337 6.558 -12.582 1.00 80.31 90 GLU A O 1
ATOM 771 N N . GLU A 1 91 ? 14.572 6.777 -12.536 1.00 69.94 91 GLU A N 1
ATOM 772 C CA . GLU A 1 91 ? 14.585 8.070 -13.218 1.00 69.94 91 GLU A CA 1
ATOM 773 C C . GLU A 1 91 ? 14.295 7.778 -14.692 1.00 69.94 91 GLU A C 1
ATOM 775 O O . GLU A 1 91 ? 14.901 6.871 -15.263 1.00 69.94 91 GLU A O 1
ATOM 780 N N . GLU A 1 92 ? 13.333 8.487 -15.290 1.00 55.59 92 GLU A N 1
ATOM 781 C CA . GLU A 1 92 ? 13.208 8.488 -16.746 1.00 55.59 92 GLU A CA 1
ATOM 782 C C . GLU A 1 92 ? 14.563 8.960 -17.285 1.00 55.59 92 GLU A C 1
ATOM 784 O O . GLU A 1 92 ? 14.967 10.096 -17.025 1.00 55.59 92 GLU A O 1
ATOM 789 N N . GLU A 1 93 ? 15.302 8.083 -17.972 1.00 45.25 93 GLU A N 1
ATOM 790 C CA . GLU A 1 93 ? 16.408 8.525 -18.814 1.00 45.25 93 GLU A CA 1
ATOM 791 C C . GLU A 1 93 ? 15.796 9.507 -19.812 1.00 45.25 93 GLU A C 1
ATOM 793 O O . GLU A 1 93 ? 15.075 9.122 -20.732 1.00 45.25 93 GLU A O 1
ATOM 798 N N . ILE A 1 94 ? 16.018 10.802 -19.585 1.00 46.12 94 ILE A N 1
ATOM 799 C CA . ILE A 1 94 ? 15.766 11.819 -20.596 1.00 46.12 94 ILE A CA 1
ATOM 800 C C . ILE A 1 94 ? 16.798 11.543 -21.691 1.00 46.12 94 ILE A C 1
ATOM 802 O O . ILE A 1 94 ? 17.922 12.042 -21.648 1.00 46.12 94 ILE A O 1
ATOM 806 N N . GLU A 1 95 ? 16.446 10.697 -22.655 1.00 49.91 95 GLU A N 1
ATOM 807 C CA . GLU A 1 95 ? 17.139 10.669 -23.935 1.00 49.91 95 GLU A CA 1
ATOM 808 C C . GLU A 1 95 ? 16.847 11.993 -24.661 1.00 49.91 95 GLU A C 1
ATOM 810 O O . GLU A 1 95 ? 15.751 12.214 -25.177 1.00 49.91 95 GLU A O 1
ATOM 815 N N . GLY A 1 96 ? 17.842 12.885 -24.682 1.00 42.25 96 GLY A N 1
ATOM 816 C CA . GLY A 1 96 ? 17.916 14.049 -25.575 1.00 42.25 96 GLY A CA 1
ATOM 817 C C . GLY A 1 96 ? 18.436 15.308 -24.872 1.00 42.25 96 GLY A C 1
ATOM 818 O O . GLY A 1 96 ? 17.910 15.701 -23.838 1.00 42.25 96 GLY A O 1
ATOM 819 N N . ASN A 1 97 ? 19.454 16.029 -25.339 1.00 44.91 97 ASN A N 1
ATOM 820 C CA . ASN A 1 97 ? 20.314 15.931 -26.517 1.00 44.91 97 ASN A CA 1
ATOM 821 C C . ASN A 1 97 ? 21.675 16.519 -26.113 1.00 44.91 97 ASN A C 1
ATOM 823 O O . ASN A 1 97 ? 21.724 17.567 -25.467 1.00 44.91 97 ASN A O 1
ATOM 827 N N . SER A 1 98 ? 22.765 15.874 -26.518 1.00 48.25 98 SER A N 1
ATOM 828 C CA . SER A 1 98 ? 24.056 16.550 -26.644 1.00 48.25 98 SER A CA 1
ATOM 829 C C . SER A 1 98 ? 23.996 17.392 -27.921 1.00 48.25 98 SER A C 1
ATOM 831 O O . SER A 1 98 ? 24.100 16.824 -29.008 1.00 48.25 98 SER A O 1
ATOM 833 N N . ASP A 1 99 ? 23.794 18.702 -27.784 1.00 49.22 99 ASP A N 1
ATOM 834 C CA . ASP A 1 99 ? 24.173 19.682 -28.813 1.00 49.22 99 ASP A CA 1
ATOM 835 C C . ASP A 1 99 ? 25.570 20.238 -28.493 1.00 49.22 99 ASP A C 1
ATOM 837 O O . ASP A 1 99 ? 25.818 20.576 -27.308 1.00 49.22 99 ASP A O 1
#

pLDDT: mean 83.04, std 18.87, range [38.78, 97.38]

Secondary structure (DSSP, 8-state):
------------GGG--EEEEEETTEEEEEEE-TT---TT-EEEETTEEEEEE-SHHHHHHHHHHHHHHHHHHHHHHHTT---STTPPPPP--------